Protein AF-H3BHU7-F1 (afdb_monomer)

Sequence (138 aa):
LHHMIHTIYEMDQQLHMATTLTSKGGSLGIITYPGTDLSIPAVAGVEIPDPGGSDLMVPILGVEHDRSTGNLIPLAGTMEDANGKGLAPITTGARTIDPVTGEICSVVGAHIDPWTNTIVPHTQSFVETSEGKSNLGM

Foldseek 3Di:
DVVVVVVVVVVVVVVVVVVCCVVVVQFQDWAQQAPDRDIDGQHFQDWGQANVPPRDTATQQHWDQDPVPRGTDGLWHWDAQCVRPGIDTQDFQGWDQDPVPRDIFGFHGWDQDPPVRDIDTDTPVNVVVVVVVVPPDD

Structure (mmCIF, N/CA/C/O backbone):
data_AF-H3BHU7-F1
#
_entry.id   AF-H3BHU7-F1
#
loop_
_atom_site.group_PDB
_atom_site.id
_atom_site.type_symbol
_atom_site.label_atom_id
_atom_site.label_alt_id
_atom_site.label_comp_id
_atom_site.label_asym_id
_atom_site.label_entity_id
_atom_site.label_seq_id
_atom_site.pdbx_PDB_ins_code
_atom_site.Cartn_x
_atom_site.Cartn_y
_atom_site.Cartn_z
_atom_site.occupancy
_atom_site.B_iso_or_equiv
_atom_site.auth_seq_id
_atom_site.auth_comp_id
_atom_site.auth_asym_id
_atom_site.auth_atom_id
_atom_site.pdbx_PDB_model_num
ATOM 1 N N . LEU A 1 1 ? 40.180 6.945 -4.935 1.00 67.94 1 LEU A N 1
ATOM 2 C CA . LEU A 1 1 ? 39.832 5.643 -5.555 1.00 67.94 1 LEU A CA 1
ATOM 3 C C . LEU A 1 1 ? 38.471 5.133 -5.074 1.00 67.94 1 LEU A C 1
ATOM 5 O O . LEU A 1 1 ? 37.618 4.915 -5.915 1.00 67.94 1 LEU A O 1
ATOM 9 N N . HIS A 1 2 ? 38.231 5.051 -3.757 1.00 75.31 2 HIS A N 1
ATOM 10 C CA . HIS A 1 2 ? 36.947 4.625 -3.167 1.00 75.31 2 HIS A CA 1
ATOM 11 C C . HIS A 1 2 ? 35.719 5.404 -3.682 1.00 75.31 2 HIS A C 1
ATOM 13 O O . HIS A 1 2 ? 34.739 4.804 -4.100 1.00 75.31 2 HIS A O 1
ATOM 19 N N . HIS A 1 3 ? 35.812 6.738 -3.748 1.00 81.56 3 HIS A N 1
ATOM 20 C CA . HIS A 1 3 ? 34.721 7.586 -4.241 1.00 81.56 3 HIS A CA 1
ATOM 21 C C . HIS A 1 3 ? 34.341 7.293 -5.703 1.00 81.56 3 HIS A C 1
ATOM 23 O O . HIS A 1 3 ? 33.167 7.182 -6.012 1.00 81.56 3 HIS A O 1
ATOM 29 N N . MET A 1 4 ? 35.325 7.075 -6.585 1.00 85.50 4 MET A N 1
ATOM 30 C CA . MET A 1 4 ? 35.057 6.804 -8.005 1.00 85.50 4 MET A CA 1
ATOM 31 C C . MET A 1 4 ? 34.348 5.462 -8.220 1.00 85.50 4 MET A C 1
ATOM 33 O O . MET A 1 4 ? 33.483 5.369 -9.079 1.00 85.50 4 MET A O 1
ATOM 37 N N . ILE A 1 5 ? 34.690 4.435 -7.433 1.00 90.44 5 ILE A N 1
ATOM 38 C CA . ILE A 1 5 ? 34.023 3.126 -7.508 1.00 90.44 5 ILE A CA 1
ATOM 39 C C . ILE A 1 5 ? 32.566 3.246 -7.051 1.00 90.44 5 ILE A C 1
ATOM 41 O O . ILE A 1 5 ? 31.680 2.715 -7.714 1.00 90.44 5 ILE A O 1
ATOM 45 N N . HIS A 1 6 ? 32.318 3.982 -5.962 1.00 90.81 6 HIS A N 1
ATOM 46 C CA . HIS A 1 6 ? 30.965 4.232 -5.471 1.00 90.81 6 HIS A CA 1
ATOM 47 C C . HIS A 1 6 ? 30.111 4.955 -6.515 1.00 90.81 6 HIS A C 1
ATOM 49 O O . HIS A 1 6 ? 29.027 4.490 -6.843 1.00 90.81 6 HIS A O 1
ATOM 55 N N . THR A 1 7 ? 30.638 6.032 -7.105 1.00 93.19 7 THR A N 1
ATOM 56 C CA . THR A 1 7 ? 29.917 6.806 -8.122 1.00 93.19 7 THR A CA 1
ATOM 57 C C . THR A 1 7 ? 29.575 5.965 -9.349 1.00 93.19 7 THR A C 1
ATOM 59 O O . THR A 1 7 ? 28.456 6.043 -9.842 1.00 93.19 7 THR A O 1
ATOM 62 N N . ILE A 1 8 ? 30.502 5.132 -9.833 1.00 93.44 8 ILE A N 1
ATOM 63 C CA . ILE A 1 8 ? 30.234 4.240 -10.972 1.00 93.44 8 ILE A CA 1
ATOM 64 C C . ILE A 1 8 ? 29.118 3.248 -10.624 1.00 93.44 8 ILE A C 1
ATOM 66 O O . ILE A 1 8 ? 28.192 3.072 -11.410 1.00 93.44 8 ILE A O 1
ATOM 70 N N . TYR A 1 9 ? 29.162 2.654 -9.429 1.00 93.12 9 TYR A N 1
ATOM 71 C CA . TYR A 1 9 ? 28.126 1.728 -8.975 1.00 93.12 9 TYR A CA 1
ATOM 72 C C . TYR A 1 9 ? 26.747 2.398 -8.851 1.00 93.12 9 TYR A C 1
ATOM 74 O O . TYR A 1 9 ? 25.745 1.839 -9.295 1.00 93.12 9 TYR A O 1
ATOM 82 N N . GLU A 1 10 ? 26.686 3.608 -8.289 1.00 93.12 10 GLU A N 1
ATOM 83 C CA . GLU A 1 10 ? 25.447 4.391 -8.199 1.00 93.12 10 GLU A CA 1
ATOM 84 C C . GLU A 1 10 ? 24.878 4.716 -9.583 1.00 93.12 10 GLU A C 1
ATOM 86 O O . GLU A 1 10 ? 23.675 4.573 -9.799 1.00 93.12 10 GLU A O 1
ATOM 91 N N . MET A 1 11 ? 25.731 5.116 -10.530 1.00 93.94 11 MET A N 1
ATOM 92 C CA . MET A 1 11 ? 25.321 5.412 -11.905 1.00 93.94 11 MET A CA 1
ATOM 93 C C . MET A 1 11 ? 24.781 4.170 -12.620 1.00 93.94 11 MET A C 1
ATOM 95 O O . MET A 1 11 ? 23.737 4.251 -13.270 1.00 93.94 11 MET A O 1
ATOM 99 N N . ASP A 1 12 ? 25.446 3.024 -12.468 1.00 94.44 12 ASP A N 1
ATOM 100 C CA . ASP A 1 12 ? 24.992 1.757 -13.048 1.00 94.44 12 ASP A CA 1
ATOM 101 C C . ASP A 1 12 ? 23.636 1.334 -12.466 1.00 94.44 12 ASP A C 1
ATOM 103 O O . ASP A 1 12 ? 22.739 0.926 -13.210 1.00 94.44 12 ASP A O 1
ATOM 107 N N . GLN A 1 13 ? 23.438 1.504 -11.154 1.00 91.75 13 GLN A N 1
ATOM 108 C CA . GLN A 1 13 ? 22.151 1.240 -10.508 1.00 91.75 13 GLN A CA 1
ATOM 109 C C . GLN A 1 13 ? 21.053 2.190 -10.997 1.00 91.75 13 GLN A C 1
ATOM 111 O O . GLN A 1 13 ? 19.961 1.741 -11.350 1.00 91.75 13 GLN A O 1
ATOM 116 N N . GLN A 1 14 ? 21.332 3.492 -11.082 1.00 93.12 14 GLN A N 1
ATOM 117 C CA . GLN A 1 14 ? 20.373 4.473 -11.599 1.00 93.12 14 GLN A CA 1
ATOM 118 C C . GLN A 1 14 ? 19.988 4.181 -13.055 1.00 93.12 14 GLN A C 1
ATOM 120 O O . GLN A 1 14 ? 18.805 4.234 -13.402 1.00 93.12 14 GLN A O 1
ATOM 125 N N . LEU A 1 15 ? 20.956 3.816 -13.901 1.00 93.19 15 LEU A N 1
ATOM 126 C CA . LEU A 1 15 ? 20.702 3.437 -15.291 1.00 93.19 15 LEU A CA 1
ATOM 127 C C . LEU A 1 15 ? 19.861 2.157 -15.380 1.00 93.19 15 LEU A C 1
ATOM 129 O O . LEU A 1 15 ? 18.920 2.088 -16.179 1.00 93.19 15 LEU A O 1
ATOM 133 N N . HIS A 1 16 ? 20.161 1.159 -14.547 1.00 91.69 16 HIS A N 1
ATOM 134 C CA . HIS A 1 16 ? 19.390 -0.079 -14.471 1.00 91.69 16 HIS A CA 1
ATOM 135 C C . HIS A 1 16 ? 17.933 0.184 -14.061 1.00 91.69 16 HIS A C 1
ATOM 137 O O . HIS A 1 16 ? 17.001 -0.312 -14.707 1.00 91.69 16 HIS A O 1
ATOM 143 N N . MET A 1 17 ? 17.723 1.020 -13.040 1.00 87.19 17 MET A N 1
ATOM 144 C CA . MET A 1 17 ? 16.391 1.432 -12.596 1.00 87.19 17 MET A CA 1
ATOM 145 C C . MET A 1 17 ? 15.645 2.197 -13.695 1.00 87.19 17 MET A C 1
ATOM 147 O O . MET A 1 17 ? 14.519 1.830 -14.023 1.00 87.19 17 MET A O 1
ATOM 151 N N . ALA A 1 18 ? 16.269 3.195 -14.329 1.00 90.19 18 ALA A N 1
ATOM 152 C CA . ALA A 1 18 ? 15.648 3.982 -15.400 1.00 90.19 18 ALA A CA 1
ATOM 153 C C . ALA A 1 18 ? 15.253 3.119 -16.613 1.00 90.19 18 ALA A C 1
ATOM 155 O O . ALA A 1 18 ? 14.163 3.271 -17.175 1.00 90.19 18 ALA A O 1
ATOM 156 N N . THR A 1 19 ? 16.106 2.162 -16.986 1.00 91.31 19 THR A N 1
ATOM 157 C CA . THR A 1 19 ? 15.833 1.204 -18.070 1.00 91.31 19 THR A CA 1
ATOM 158 C C . THR A 1 19 ? 14.663 0.285 -17.714 1.00 91.31 19 THR A C 1
ATOM 160 O O . THR A 1 19 ? 13.772 0.036 -18.533 1.00 91.31 19 THR A O 1
ATOM 163 N N . THR A 1 20 ? 14.621 -0.190 -16.469 1.00 88.62 20 THR A N 1
ATOM 164 C CA . THR A 1 20 ? 13.522 -1.023 -15.965 1.00 88.62 20 THR A CA 1
ATOM 165 C C . THR A 1 20 ? 12.209 -0.245 -15.920 1.00 88.62 20 THR A C 1
ATOM 167 O O . THR A 1 20 ? 11.187 -0.751 -16.373 1.00 88.62 20 THR A O 1
ATOM 170 N N . LEU A 1 21 ? 12.228 1.004 -15.451 1.00 87.69 21 LEU A N 1
ATOM 171 C CA . LEU A 1 21 ? 11.055 1.879 -15.435 1.00 87.69 21 LEU A CA 1
ATOM 172 C C . LEU A 1 21 ? 10.524 2.132 -16.847 1.00 87.69 21 LEU A C 1
ATOM 174 O O . LEU A 1 21 ? 9.323 2.010 -17.071 1.00 87.69 21 LEU A O 1
ATOM 178 N N . THR A 1 22 ? 11.412 2.414 -17.804 1.00 91.38 22 THR A N 1
ATOM 179 C CA . THR A 1 22 ? 11.037 2.647 -19.208 1.00 91.38 22 THR A CA 1
ATOM 180 C C . THR A 1 22 ? 10.408 1.404 -19.839 1.00 91.38 22 THR A C 1
ATOM 182 O O . THR A 1 22 ? 9.413 1.506 -20.549 1.00 91.38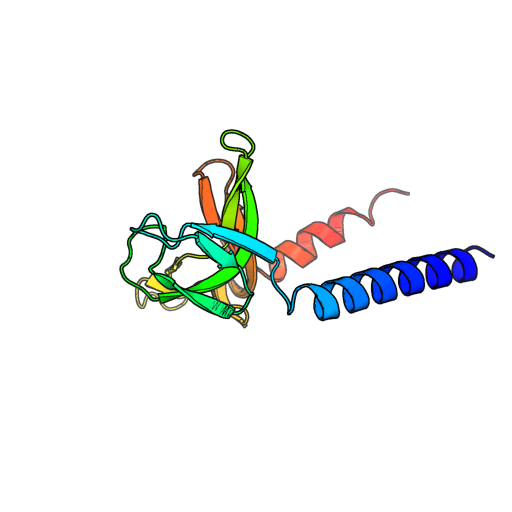 22 THR A O 1
ATOM 185 N N . SER A 1 23 ? 10.965 0.220 -19.569 1.00 91.12 23 SER A N 1
ATOM 186 C CA . SER A 1 23 ? 10.484 -1.038 -20.157 1.00 91.12 23 SER A CA 1
ATOM 187 C C . SER A 1 23 ? 9.228 -1.599 -19.484 1.00 91.12 23 SER A C 1
ATOM 189 O O . SER A 1 23 ? 8.403 -2.203 -20.165 1.00 91.12 23 SER A O 1
ATOM 191 N N . LYS A 1 24 ? 9.060 -1.405 -18.169 1.00 90.94 24 LYS A N 1
ATOM 192 C CA . LYS A 1 24 ? 7.915 -1.918 -17.393 1.00 90.94 24 LYS A CA 1
ATOM 193 C C . LYS A 1 24 ? 6.814 -0.884 -17.147 1.00 90.94 24 LYS A C 1
ATOM 195 O O . LYS A 1 24 ? 5.793 -1.226 -16.557 1.00 90.94 24 LYS A O 1
ATOM 200 N N . GLY A 1 25 ? 7.027 0.377 -17.525 1.00 89.50 25 GLY A N 1
ATOM 201 C CA . GLY A 1 25 ? 6.075 1.466 -17.287 1.00 89.50 25 GLY A CA 1
ATOM 202 C C . GLY A 1 25 ? 5.791 1.723 -15.803 1.00 89.50 25 GLY A C 1
ATOM 203 O O . GLY A 1 25 ? 4.688 2.124 -15.456 1.00 89.50 25 GLY A O 1
ATOM 204 N N . GLY A 1 26 ? 6.751 1.431 -14.919 1.00 90.31 26 GLY A N 1
ATOM 205 C CA . GLY A 1 26 ? 6.565 1.540 -13.467 1.00 90.31 26 GLY A CA 1
ATOM 206 C C . GLY A 1 26 ? 5.848 0.357 -12.804 1.00 90.31 26 GLY A C 1
ATOM 207 O O . GLY A 1 26 ? 5.584 0.415 -11.605 1.00 90.31 26 GLY A O 1
ATOM 208 N N . SER A 1 27 ? 5.557 -0.724 -13.538 1.00 94.44 27 SER A N 1
ATOM 209 C CA . SER A 1 27 ? 5.015 -1.945 -12.936 1.00 94.44 27 SER A CA 1
ATOM 210 C C . SER A 1 27 ? 6.036 -2.625 -12.015 1.00 94.44 27 SER A C 1
ATOM 212 O O . SER A 1 27 ? 7.163 -2.934 -12.415 1.00 94.44 27 SER A O 1
ATOM 214 N N . LEU A 1 28 ? 5.597 -2.903 -10.790 1.00 92.44 28 LEU A N 1
ATOM 215 C CA . LEU A 1 28 ? 6.315 -3.641 -9.751 1.00 92.44 28 LEU A CA 1
ATOM 216 C C . LEU A 1 28 ? 6.141 -5.166 -9.885 1.00 92.44 28 LEU A C 1
ATOM 218 O O . LEU A 1 28 ? 6.764 -5.928 -9.153 1.00 92.44 28 LEU A O 1
ATOM 222 N N . GLY A 1 29 ? 5.313 -5.613 -10.832 1.00 93.94 29 GLY A N 1
ATOM 223 C CA . GLY A 1 29 ? 4.947 -7.009 -11.048 1.00 93.94 29 GLY A CA 1
ATOM 224 C C . GLY A 1 29 ? 3.449 -7.173 -11.297 1.00 93.94 29 GLY A C 1
ATOM 225 O O . GLY A 1 29 ? 2.738 -6.192 -11.517 1.00 93.94 29 GLY A O 1
ATOM 226 N N . ILE A 1 30 ? 2.978 -8.418 -11.272 1.00 95.56 30 ILE A N 1
ATOM 227 C CA . ILE A 1 30 ? 1.563 -8.766 -11.439 1.00 95.56 30 ILE A CA 1
ATOM 228 C C . ILE A 1 30 ? 0.998 -9.219 -10.093 1.00 95.56 30 ILE A C 1
ATOM 230 O O . ILE A 1 30 ? 1.586 -10.080 -9.442 1.00 95.56 30 ILE A O 1
ATOM 234 N N . ILE A 1 31 ? -0.137 -8.646 -9.702 1.00 95.88 31 ILE A N 1
ATOM 235 C CA . ILE A 1 31 ? -0.909 -9.022 -8.510 1.00 95.88 31 ILE A CA 1
ATOM 236 C C . ILE A 1 31 ? -2.311 -9.469 -8.927 1.00 95.88 31 ILE A C 1
ATOM 238 O O . ILE A 1 31 ? -2.775 -9.146 -10.023 1.00 95.88 31 ILE A O 1
ATOM 242 N N . THR A 1 32 ? -3.008 -10.173 -8.042 1.00 95.00 32 THR A N 1
ATOM 243 C CA . THR A 1 32 ? -4.439 -10.450 -8.202 1.00 95.00 32 THR A CA 1
ATOM 244 C C . THR A 1 32 ? -5.247 -9.273 -7.662 1.00 95.00 32 THR A C 1
ATOM 246 O O . THR A 1 32 ? -5.023 -8.826 -6.538 1.00 95.00 32 THR A O 1
ATOM 249 N N . TYR A 1 33 ? -6.178 -8.757 -8.460 1.00 94.94 33 TYR A N 1
ATOM 250 C CA . TYR A 1 33 ? -7.077 -7.683 -8.063 1.00 94.94 33 TYR A CA 1
ATOM 251 C C . TYR A 1 33 ? -8.002 -8.173 -6.933 1.00 94.94 33 TYR A C 1
ATOM 253 O O . TYR A 1 33 ? -8.693 -9.182 -7.127 1.00 94.94 33 TYR A O 1
ATOM 261 N N . PRO A 1 34 ? -8.030 -7.494 -5.769 1.00 93.38 34 PRO A N 1
ATOM 262 C CA . PRO A 1 34 ? -8.751 -7.968 -4.589 1.00 93.38 34 PRO A CA 1
ATOM 263 C C . PRO A 1 34 ? -10.218 -8.316 -4.860 1.00 93.38 34 PRO A C 1
ATOM 265 O O . PRO A 1 34 ? -10.926 -7.593 -5.558 1.00 93.38 34 PRO A O 1
ATOM 268 N N . GLY A 1 35 ? -10.670 -9.445 -4.306 1.00 90.69 35 GLY A N 1
ATOM 269 C CA . GLY A 1 35 ? -12.045 -9.934 -4.467 1.00 90.69 35 GLY A CA 1
ATOM 270 C C . GLY A 1 35 ? -12.367 -10.533 -5.842 1.00 90.69 35 GLY A C 1
ATOM 271 O O . GLY A 1 35 ? -13.529 -10.825 -6.119 1.00 90.69 35 GLY A O 1
ATOM 272 N N . THR A 1 36 ? -11.368 -10.722 -6.707 1.00 92.75 36 THR A N 1
ATOM 273 C CA . THR A 1 36 ? -11.533 -11.290 -8.053 1.00 92.75 36 THR A CA 1
ATOM 274 C C . THR A 1 36 ? -10.377 -12.231 -8.397 1.00 92.75 36 THR A C 1
ATOM 276 O O . THR A 1 36 ? -9.374 -12.261 -7.693 1.00 92.75 36 THR A O 1
ATOM 279 N N . ASP A 1 37 ? -10.475 -12.935 -9.526 1.00 93.31 37 ASP A N 1
ATOM 280 C CA . ASP A 1 37 ? -9.365 -13.711 -10.105 1.00 93.31 37 ASP A CA 1
ATOM 281 C C . ASP A 1 37 ? -8.578 -12.921 -11.175 1.00 93.31 37 ASP A C 1
ATOM 283 O O . ASP A 1 37 ? -7.783 -13.485 -11.930 1.00 93.31 37 ASP A O 1
ATOM 287 N N . LEU A 1 38 ? -8.815 -11.609 -11.302 1.00 95.88 38 LEU A N 1
ATOM 288 C CA . LEU A 1 38 ? -8.208 -10.791 -12.351 1.00 95.88 38 LEU A CA 1
ATOM 289 C C . LEU A 1 38 ? -6.758 -10.437 -12.003 1.00 95.88 38 LEU A C 1
ATOM 291 O O . LEU A 1 38 ? -6.494 -9.800 -10.991 1.00 95.88 38 LEU A O 1
ATOM 295 N N . SER A 1 39 ? -5.813 -10.767 -12.881 1.00 95.31 39 SER A N 1
ATOM 296 C CA . SER A 1 39 ? -4.421 -10.329 -12.750 1.00 95.31 39 SER A CA 1
ATOM 297 C C . SER A 1 39 ? -4.216 -8.921 -13.312 1.00 95.31 39 SER A C 1
ATOM 299 O O . SER A 1 39 ? -4.555 -8.657 -14.467 1.00 95.31 39 SER A O 1
ATOM 301 N N . ILE A 1 40 ? -3.614 -8.031 -12.523 1.00 95.19 40 ILE A N 1
ATOM 302 C CA . ILE A 1 40 ? -3.325 -6.644 -12.909 1.00 95.19 40 ILE A CA 1
ATOM 303 C C . ILE A 1 40 ? -1.858 -6.278 -12.641 1.00 95.19 40 ILE A C 1
ATOM 305 O O . ILE A 1 40 ? -1.233 -6.846 -11.740 1.00 95.19 40 ILE A O 1
ATOM 309 N N . PRO A 1 41 ? -1.278 -5.323 -13.390 1.00 95.56 41 PRO A N 1
ATOM 310 C CA . PRO A 1 41 ? 0.021 -4.771 -13.037 1.00 95.56 41 PRO A CA 1
ATOM 311 C C . PRO A 1 41 ? -0.077 -3.967 -11.736 1.00 95.56 41 PRO A C 1
ATOM 313 O O . PRO A 1 41 ? -0.878 -3.041 -11.627 1.00 95.56 41 PRO A O 1
ATOM 316 N N . ALA A 1 42 ? 0.781 -4.282 -10.769 1.00 96.44 42 ALA A N 1
ATOM 317 C CA . ALA A 1 42 ? 0.956 -3.462 -9.580 1.00 96.44 42 ALA A CA 1
ATOM 318 C C . ALA A 1 42 ? 1.758 -2.213 -9.947 1.00 96.44 42 ALA A C 1
ATOM 320 O O . ALA A 1 42 ? 2.922 -2.316 -10.333 1.00 96.44 42 ALA A O 1
ATOM 321 N N . VAL A 1 43 ? 1.141 -1.041 -9.843 1.00 95.88 43 VAL A N 1
ATOM 322 C CA . VAL A 1 43 ? 1.778 0.253 -10.110 1.00 95.88 43 VAL A CA 1
ATOM 323 C C . VAL A 1 43 ? 1.527 1.147 -8.907 1.00 95.88 43 VAL A C 1
ATOM 325 O O . VAL A 1 43 ? 0.395 1.242 -8.437 1.00 95.88 43 VAL A O 1
ATOM 328 N N . ALA A 1 44 ? 2.580 1.788 -8.401 1.00 94.62 44 ALA A N 1
ATOM 329 C CA . ALA A 1 44 ? 2.464 2.646 -7.230 1.00 94.62 44 ALA A CA 1
ATOM 330 C C . ALA A 1 44 ? 1.447 3.781 -7.463 1.00 94.62 44 ALA A C 1
ATOM 332 O O . ALA A 1 44 ? 1.447 4.419 -8.517 1.00 94.62 44 ALA A O 1
ATOM 333 N N . GLY A 1 45 ? 0.582 4.024 -6.480 1.00 95.50 45 GLY A N 1
ATOM 334 C CA . GLY A 1 45 ? -0.477 5.032 -6.522 1.00 95.50 45 GLY A CA 1
ATOM 335 C C . GLY A 1 45 ? -1.768 4.598 -7.219 1.00 95.50 45 GLY A C 1
ATOM 336 O O . GLY A 1 45 ? -2.767 5.298 -7.092 1.00 95.50 45 GLY A O 1
ATOM 337 N N . VAL A 1 46 ? -1.794 3.456 -7.919 1.00 96.56 46 VAL A N 1
ATOM 338 C CA . VAL A 1 46 ? -3.057 2.894 -8.422 1.00 96.56 46 VAL A CA 1
ATOM 339 C C . VAL A 1 46 ? -3.901 2.434 -7.239 1.00 96.56 46 VAL A C 1
ATOM 341 O O . VAL A 1 46 ? -3.415 1.700 -6.380 1.00 96.56 46 VAL A O 1
ATOM 344 N N . GLU A 1 47 ? -5.159 2.864 -7.206 1.00 97.62 47 GLU A N 1
ATOM 345 C CA . GLU A 1 47 ? -6.102 2.486 -6.160 1.00 97.62 47 GLU A CA 1
ATOM 346 C C . GLU A 1 47 ? -6.746 1.124 -6.440 1.00 97.62 47 GLU A C 1
ATOM 348 O O . GLU A 1 47 ? -7.192 0.834 -7.554 1.00 97.62 47 GLU A O 1
ATOM 353 N N . ILE A 1 48 ? -6.832 0.304 -5.397 1.00 97.38 48 ILE A N 1
ATOM 354 C CA . ILE A 1 48 ? -7.542 -0.977 -5.376 1.00 97.38 48 ILE A CA 1
ATOM 355 C C . ILE A 1 48 ? -8.470 -1.020 -4.154 1.00 97.38 48 ILE A C 1
ATOM 357 O O . ILE A 1 48 ? -8.225 -0.287 -3.195 1.00 97.38 48 ILE A O 1
ATOM 361 N N . PRO A 1 49 ? -9.523 -1.853 -4.150 1.00 97.25 49 PRO A N 1
ATOM 362 C CA . PRO A 1 49 ? -10.278 -2.126 -2.934 1.00 97.25 49 PRO A CA 1
ATOM 363 C C . PRO A 1 49 ? -9.334 -2.684 -1.872 1.00 97.25 49 PRO A C 1
ATOM 365 O O . PRO A 1 49 ? -8.481 -3.511 -2.201 1.00 97.25 49 PRO A O 1
ATOM 368 N N . ASP A 1 50 ? -9.476 -2.238 -0.625 1.00 96.50 50 ASP A N 1
ATOM 369 C CA . ASP A 1 50 ? -8.645 -2.697 0.485 1.00 96.50 50 ASP A CA 1
ATOM 370 C C . ASP A 1 50 ? -8.629 -4.233 0.553 1.00 96.50 50 ASP A C 1
ATOM 372 O O . ASP A 1 50 ? -9.674 -4.836 0.823 1.00 96.50 50 ASP A O 1
ATOM 376 N N . PRO A 1 51 ? -7.464 -4.884 0.347 1.00 93.12 51 PRO A N 1
ATOM 377 C CA . PRO A 1 51 ? -7.344 -6.331 0.485 1.00 93.12 51 PRO A CA 1
ATOM 378 C C . PRO A 1 51 ? -7.765 -6.840 1.873 1.00 93.12 51 PRO A C 1
ATOM 380 O O . PRO A 1 51 ? -8.158 -7.999 2.000 1.00 93.12 51 PRO A O 1
ATOM 383 N N . GLY A 1 52 ? -7.703 -5.983 2.900 1.00 92.12 52 GLY A N 1
ATOM 384 C CA . GLY A 1 52 ? -8.172 -6.263 4.259 1.00 92.12 52 GLY A CA 1
ATOM 385 C C . GLY A 1 52 ? -9.694 -6.202 4.448 1.00 92.12 52 GLY A C 1
ATOM 386 O O . GLY A 1 52 ? -10.181 -6.597 5.506 1.00 92.12 52 GLY A O 1
ATOM 387 N N . GLY A 1 53 ? -10.454 -5.748 3.444 1.00 93.44 53 GLY A N 1
ATOM 388 C CA . GLY A 1 53 ? -11.920 -5.775 3.447 1.00 93.44 53 GLY A CA 1
ATOM 389 C C . GLY A 1 53 ? -12.613 -4.587 4.123 1.00 93.44 53 GLY A C 1
ATOM 390 O O . GLY A 1 53 ? -13.747 -4.734 4.568 1.00 93.44 53 GLY A O 1
ATOM 391 N N . SER A 1 54 ? -11.974 -3.415 4.214 1.00 93.56 54 SER A N 1
ATOM 392 C CA . SER A 1 54 ? -12.611 -2.195 4.755 1.00 93.56 54 SER A CA 1
ATOM 393 C C . SER A 1 54 ? -13.544 -1.459 3.779 1.00 93.56 54 SER A C 1
ATOM 395 O O . SER A 1 54 ? -14.075 -0.407 4.130 1.00 93.56 54 SER A O 1
ATOM 397 N N . ASP A 1 55 ? -13.705 -1.964 2.551 1.00 91.44 55 ASP A N 1
ATOM 398 C CA . ASP A 1 55 ? -14.401 -1.320 1.423 1.00 91.44 55 ASP A CA 1
ATOM 399 C C . ASP A 1 55 ? -13.820 0.041 0.978 1.00 91.44 55 ASP A C 1
ATOM 401 O O . ASP A 1 55 ? -14.349 0.675 0.061 1.00 91.44 55 ASP A O 1
ATOM 405 N N . LEU A 1 56 ? -12.713 0.499 1.574 1.00 96.88 56 LEU A N 1
ATOM 406 C CA . LEU A 1 56 ? -12.011 1.703 1.135 1.00 96.88 56 LEU A CA 1
ATOM 407 C C . LEU A 1 56 ? -11.150 1.418 -0.098 1.00 96.88 56 LEU A C 1
ATOM 409 O O . LEU A 1 56 ? -10.563 0.347 -0.240 1.00 96.88 56 LEU A O 1
ATOM 413 N N . MET A 1 57 ? -11.034 2.418 -0.971 1.00 97.88 57 MET A N 1
ATOM 414 C CA . MET A 1 57 ? -10.027 2.418 -2.028 1.00 97.88 57 MET A CA 1
ATOM 415 C C . MET A 1 57 ? -8.685 2.835 -1.429 1.00 97.88 57 MET A C 1
ATOM 417 O O . MET A 1 57 ? -8.591 3.864 -0.755 1.00 97.88 57 MET A O 1
ATOM 421 N N . VAL A 1 58 ? -7.656 2.025 -1.657 1.00 98.31 58 VAL A N 1
ATOM 422 C CA . VAL A 1 58 ? -6.323 2.202 -1.079 1.00 98.31 58 VAL A CA 1
ATOM 423 C C . VAL A 1 58 ? -5.263 2.194 -2.178 1.00 98.31 58 VAL A C 1
ATOM 4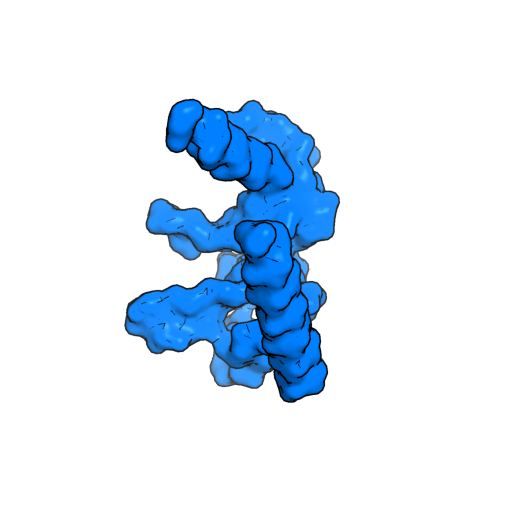25 O O . VAL A 1 58 ? -5.356 1.390 -3.110 1.00 98.31 58 VAL A O 1
ATOM 428 N N . PRO A 1 59 ? -4.251 3.074 -2.114 1.00 98.19 59 PRO A N 1
ATOM 429 C CA . PRO A 1 59 ? -3.201 3.099 -3.118 1.00 98.19 59 PRO A CA 1
ATOM 430 C C . PRO A 1 59 ? -2.233 1.931 -2.913 1.00 98.19 59 PRO A C 1
ATOM 432 O O . PRO A 1 59 ? -1.826 1.619 -1.794 1.00 98.19 59 PRO A O 1
ATOM 435 N N . ILE A 1 60 ? -1.791 1.324 -4.011 1.00 97.88 60 ILE A N 1
ATOM 436 C CA . ILE A 1 60 ? -0.635 0.426 -3.991 1.00 97.88 60 ILE A CA 1
ATOM 437 C C . ILE A 1 60 ? 0.606 1.263 -3.668 1.00 97.88 60 ILE A C 1
ATOM 439 O O . ILE A 1 60 ? 0.945 2.176 -4.418 1.00 97.88 60 ILE A O 1
ATOM 443 N N . LEU A 1 61 ? 1.309 0.957 -2.580 1.00 97.00 61 LEU A N 1
ATOM 444 C CA . LEU A 1 61 ? 2.569 1.625 -2.221 1.00 97.00 61 LEU A CA 1
ATOM 445 C C . LEU A 1 61 ? 3.802 0.808 -2.618 1.00 97.00 61 LEU A C 1
ATOM 447 O O . LEU A 1 61 ? 4.903 1.341 -2.725 1.00 97.00 61 LEU A O 1
ATOM 451 N N . GLY A 1 62 ? 3.617 -0.486 -2.858 1.00 95.94 62 GLY A N 1
ATOM 452 C CA . GLY A 1 62 ? 4.679 -1.421 -3.189 1.00 95.94 62 GLY A CA 1
ATOM 453 C C . GLY A 1 62 ? 4.141 -2.834 -3.363 1.00 95.94 62 GLY A C 1
ATOM 454 O O . GLY A 1 62 ? 2.928 -3.050 -3.399 1.00 95.94 62 GLY A O 1
ATOM 455 N N . VAL A 1 63 ? 5.047 -3.803 -3.443 1.00 96.06 63 VAL A N 1
ATOM 456 C CA . VAL A 1 63 ? 4.714 -5.230 -3.412 1.00 96.06 63 VAL A CA 1
ATOM 457 C C . VAL A 1 63 ? 5.708 -5.973 -2.534 1.00 96.06 63 VAL A C 1
ATOM 459 O O . VAL A 1 63 ? 6.886 -5.616 -2.487 1.00 96.06 63 VAL A O 1
ATOM 462 N N . GLU A 1 64 ? 5.242 -7.029 -1.884 1.00 94.56 64 GLU A N 1
ATOM 463 C CA . GLU A 1 64 ? 6.076 -7.977 -1.155 1.00 94.56 64 GLU A CA 1
ATOM 464 C C . GLU A 1 64 ? 5.845 -9.390 -1.692 1.00 94.56 64 GLU A C 1
ATOM 466 O O . GLU A 1 64 ? 4.765 -9.722 -2.175 1.00 94.56 64 GLU A O 1
ATOM 471 N N . HIS A 1 65 ? 6.879 -10.226 -1.669 1.00 92.12 65 HIS A N 1
ATOM 472 C CA . HIS A 1 65 ? 6.789 -11.584 -2.186 1.00 92.12 65 HIS A CA 1
ATOM 473 C C . HIS A 1 65 ? 6.323 -12.544 -1.091 1.00 92.12 65 HIS A C 1
ATOM 475 O O . HIS A 1 65 ? 7.047 -12.791 -0.122 1.00 92.12 65 HIS A O 1
ATOM 481 N N . ASP A 1 66 ? 5.163 -13.162 -1.289 1.00 89.62 66 ASP A N 1
ATOM 482 C CA . ASP A 1 66 ? 4.702 -14.249 -0.43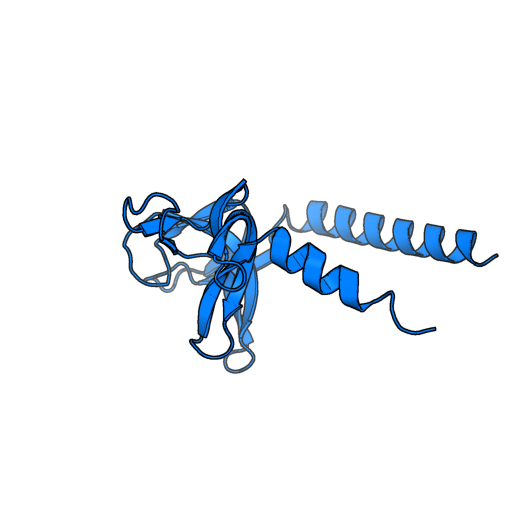8 1.00 89.62 66 ASP A CA 1
ATOM 483 C C . ASP A 1 66 ? 5.595 -15.476 -0.648 1.00 89.62 66 ASP A C 1
ATOM 485 O O . ASP A 1 66 ? 5.595 -16.118 -1.700 1.00 89.62 66 ASP A O 1
ATOM 489 N N . ARG A 1 67 ? 6.384 -15.825 0.368 1.00 85.81 67 ARG A N 1
ATOM 490 C CA . ARG A 1 67 ? 7.287 -16.984 0.308 1.00 85.81 67 ARG A CA 1
ATOM 491 C C . ARG A 1 67 ? 6.550 -18.319 0.223 1.00 85.81 67 ARG A C 1
ATOM 493 O O . ARG A 1 67 ? 7.159 -19.299 -0.197 1.00 85.81 67 ARG A O 1
ATOM 500 N N . SER A 1 68 ? 5.289 -18.373 0.646 1.00 86.81 68 SER A N 1
ATOM 501 C CA . SER A 1 68 ? 4.496 -19.601 0.667 1.00 86.81 68 SER A CA 1
ATOM 502 C C . SER A 1 68 ? 3.829 -19.886 -0.679 1.00 86.81 68 SER A C 1
ATOM 504 O O . SER A 1 68 ? 3.851 -21.027 -1.138 1.00 86.81 68 SER A O 1
ATOM 506 N N . THR A 1 69 ? 3.289 -18.856 -1.335 1.00 86.88 69 THR A N 1
ATOM 507 C CA . THR A 1 69 ? 2.553 -19.006 -2.601 1.00 86.88 69 THR A CA 1
ATOM 508 C C . THR A 1 69 ? 3.359 -18.600 -3.832 1.00 86.88 69 THR A C 1
ATOM 510 O O . THR A 1 69 ? 3.020 -19.011 -4.939 1.00 86.88 69 THR A O 1
ATOM 513 N N . GLY A 1 70 ? 4.425 -17.811 -3.667 1.00 87.75 70 GLY A N 1
ATOM 514 C CA . GLY A 1 70 ? 5.159 -17.200 -4.778 1.00 87.75 70 GLY A CA 1
ATOM 515 C C . GLY A 1 70 ? 4.456 -15.986 -5.392 1.00 87.75 70 GLY A C 1
ATOM 516 O O . GLY A 1 70 ? 4.964 -15.397 -6.346 1.00 87.75 70 GLY A O 1
ATOM 517 N N . ASN A 1 71 ? 3.288 -15.614 -4.867 1.00 90.62 71 ASN A N 1
ATOM 518 C CA . ASN A 1 71 ? 2.526 -14.479 -5.360 1.00 90.62 71 ASN A CA 1
ATOM 519 C C . ASN A 1 71 ? 3.078 -13.165 -4.804 1.00 90.62 71 ASN A C 1
ATOM 521 O O . ASN A 1 71 ? 3.673 -13.109 -3.728 1.00 90.62 71 ASN A O 1
ATOM 525 N N . LEU A 1 72 ? 2.833 -12.083 -5.538 1.00 94.94 72 LEU A N 1
ATOM 526 C CA . LEU A 1 72 ? 3.073 -10.739 -5.036 1.00 94.94 72 LEU A CA 1
ATOM 527 C C . LEU A 1 72 ? 1.861 -10.275 -4.226 1.00 94.94 72 LEU A C 1
ATOM 529 O O . LEU A 1 72 ? 0.731 -10.286 -4.716 1.00 94.94 72 LEU A O 1
ATOM 533 N N . ILE A 1 73 ? 2.115 -9.849 -2.995 1.00 94.50 73 ILE A N 1
ATOM 534 C CA . ILE A 1 73 ? 1.152 -9.195 -2.116 1.00 94.50 73 ILE A CA 1
ATOM 535 C C . ILE A 1 73 ? 1.292 -7.685 -2.332 1.00 94.50 73 ILE A C 1
ATOM 537 O O . ILE A 1 73 ? 2.400 -7.161 -2.188 1.00 94.50 73 ILE A O 1
ATOM 541 N N . PRO A 1 74 ? 0.218 -6.956 -2.680 1.00 96.44 74 PRO A N 1
ATOM 542 C CA . PRO A 1 74 ? 0.276 -5.504 -2.716 1.00 96.44 74 PRO A CA 1
ATOM 543 C C . PRO A 1 74 ? 0.470 -4.949 -1.304 1.00 96.44 74 PRO A C 1
ATOM 545 O O . PRO A 1 74 ? -0.264 -5.292 -0.380 1.00 96.44 74 PRO A O 1
ATOM 548 N N . LEU A 1 75 ? 1.421 -4.032 -1.151 1.00 97.44 75 LEU A N 1
ATOM 549 C CA . LEU A 1 75 ? 1.534 -3.207 0.047 1.00 97.44 75 LEU A CA 1
ATOM 550 C C . LEU A 1 75 ? 0.501 -2.083 -0.064 1.00 97.44 75 LEU A C 1
ATOM 552 O O . LEU A 1 75 ? 0.810 -0.977 -0.508 1.00 97.44 75 LEU A O 1
ATOM 556 N N . ALA A 1 76 ? -0.744 -2.421 0.252 1.00 97.50 76 ALA A N 1
ATOM 557 C CA . ALA A 1 76 ?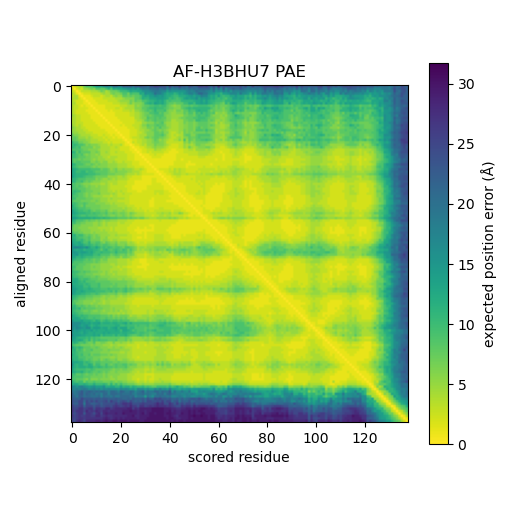 -1.904 -1.544 0.202 1.00 97.50 76 ALA A CA 1
ATOM 558 C C . ALA A 1 76 ? -2.853 -1.928 1.341 1.00 97.50 76 ALA A C 1
ATOM 560 O O . ALA A 1 76 ? -3.047 -3.114 1.605 1.00 97.50 76 ALA A O 1
ATOM 561 N N . GLY A 1 77 ? -3.428 -0.942 2.021 1.00 97.19 77 GLY A N 1
ATOM 562 C CA . GLY A 1 77 ? -4.309 -1.205 3.150 1.00 97.19 77 GLY A CA 1
ATOM 563 C C . GLY A 1 77 ? -4.775 0.066 3.835 1.00 97.19 77 GLY A C 1
ATOM 564 O O . GLY A 1 77 ? -4.562 1.180 3.342 1.00 97.19 77 GLY A O 1
ATOM 565 N N . THR A 1 78 ? -5.411 -0.111 4.984 1.00 96.62 78 THR A N 1
ATOM 566 C CA . THR A 1 78 ? -5.953 0.973 5.800 1.00 96.62 78 THR A CA 1
ATOM 567 C C . THR A 1 78 ? -5.258 1.073 7.152 1.00 96.62 78 THR A C 1
ATOM 569 O O . THR A 1 78 ? -4.640 0.129 7.636 1.00 96.62 78 THR A O 1
ATOM 572 N N . MET A 1 79 ? -5.329 2.256 7.750 1.00 94.25 79 MET A N 1
ATOM 573 C CA . MET A 1 79 ? -4.814 2.576 9.079 1.00 94.25 79 MET A CA 1
ATOM 574 C C . MET A 1 79 ? -5.819 3.456 9.823 1.00 94.25 79 MET A C 1
ATOM 576 O O . MET A 1 79 ? -6.750 3.988 9.223 1.00 94.25 79 MET A O 1
ATOM 580 N N . GLU A 1 80 ? -5.629 3.646 11.123 1.00 91.81 80 GLU A N 1
ATOM 581 C CA . GLU A 1 80 ? -6.415 4.617 11.885 1.00 91.81 80 GLU A CA 1
ATOM 582 C C . GLU A 1 80 ? -5.966 6.055 11.565 1.00 91.81 80 GLU A C 1
ATOM 584 O O . GLU A 1 80 ? -4.771 6.359 11.538 1.00 91.81 80 GLU A O 1
ATOM 589 N N . ASP A 1 81 ? -6.918 6.959 11.317 1.00 91.75 81 ASP A N 1
ATOM 590 C CA . ASP A 1 81 ? -6.631 8.389 11.179 1.00 91.75 81 ASP A CA 1
ATOM 591 C C . ASP A 1 81 ? -6.056 8.936 12.491 1.00 91.75 81 ASP A C 1
ATOM 593 O O . ASP A 1 81 ? -6.633 8.741 13.561 1.00 91.75 81 ASP A O 1
ATOM 597 N N . ALA A 1 82 ? -4.968 9.706 12.412 1.00 91.12 82 ALA A N 1
ATOM 598 C CA . ALA A 1 82 ? -4.290 10.251 13.593 1.00 91.12 82 ALA A CA 1
ATOM 599 C C . ALA A 1 82 ? -5.172 11.130 14.505 1.00 91.12 82 ALA A C 1
ATOM 601 O O . ALA A 1 82 ? -4.783 11.418 15.635 1.00 91.12 82 ALA A O 1
ATOM 602 N N . ASN A 1 83 ? -6.333 11.594 14.031 1.00 90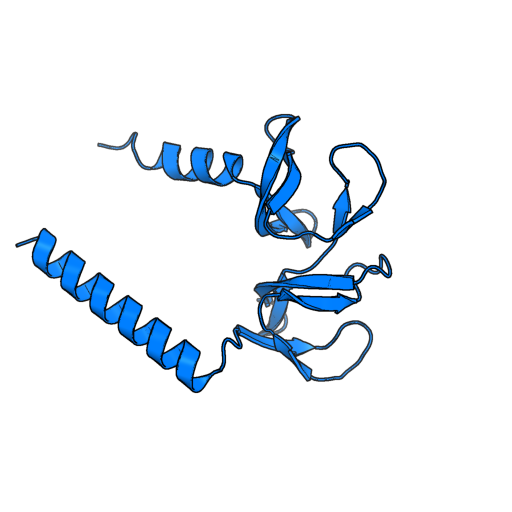.19 83 ASN A N 1
ATOM 603 C CA . ASN A 1 83 ? -7.289 12.380 14.815 1.00 90.19 83 ASN A CA 1
ATOM 604 C C . ASN A 1 83 ? -8.504 11.552 15.272 1.00 90.19 83 ASN A C 1
ATOM 606 O O . ASN A 1 83 ? -9.495 12.137 15.715 1.00 90.19 83 ASN A O 1
ATOM 610 N N . GLY A 1 84 ? -8.474 10.224 15.124 1.00 88.31 84 GLY A N 1
ATOM 611 C CA . GLY A 1 84 ? -9.557 9.328 15.533 1.00 88.31 84 GLY A CA 1
ATOM 612 C C . GLY A 1 84 ? -10.803 9.416 14.648 1.00 88.31 84 GLY A C 1
ATOM 613 O O . GLY A 1 84 ? -11.916 9.187 15.118 1.00 88.31 84 GLY A O 1
ATOM 614 N N . LYS A 1 85 ? -10.653 9.769 13.364 1.00 91.69 85 LYS A N 1
ATOM 615 C CA . LYS A 1 85 ? -11.775 9.846 12.404 1.00 91.69 85 LYS A CA 1
ATOM 616 C C . LYS A 1 85 ? -12.203 8.486 11.835 1.00 91.69 85 LYS A C 1
ATOM 618 O O . LYS A 1 85 ? -13.048 8.445 10.945 1.00 91.69 85 LYS A O 1
ATOM 623 N N . GLY A 1 86 ? -11.645 7.393 12.354 1.00 92.56 86 GLY A N 1
ATOM 624 C CA . GLY A 1 86 ? -11.847 6.036 11.853 1.00 92.56 86 GLY A CA 1
ATOM 625 C C . GLY A 1 86 ? -10.741 5.607 10.893 1.00 92.56 86 GLY A C 1
ATOM 626 O O . GLY A 1 86 ? -9.627 6.123 10.955 1.00 92.56 86 GLY A O 1
ATOM 627 N N . LEU A 1 87 ? -11.051 4.642 10.025 1.00 94.75 87 LEU A N 1
ATOM 628 C CA . LEU A 1 87 ? -10.100 4.119 9.047 1.00 94.75 87 LEU A CA 1
ATOM 629 C C . LEU A 1 87 ? -9.842 5.123 7.919 1.00 94.75 87 LEU A C 1
ATOM 631 O O . LEU A 1 87 ? -10.762 5.759 7.403 1.00 94.75 87 LEU A O 1
ATOM 635 N N . ALA A 1 88 ? -8.585 5.208 7.510 1.00 95.62 88 ALA A N 1
ATOM 636 C CA . ALA A 1 88 ? -8.112 5.960 6.362 1.00 95.62 88 ALA A CA 1
ATOM 637 C C . ALA A 1 88 ? -7.160 5.085 5.526 1.00 95.62 88 ALA A C 1
ATOM 639 O O . ALA A 1 88 ? -6.494 4.205 6.078 1.00 95.62 88 ALA A O 1
ATOM 640 N N . PRO A 1 89 ? -7.049 5.310 4.207 1.00 97.50 89 PRO A N 1
ATOM 641 C CA . PR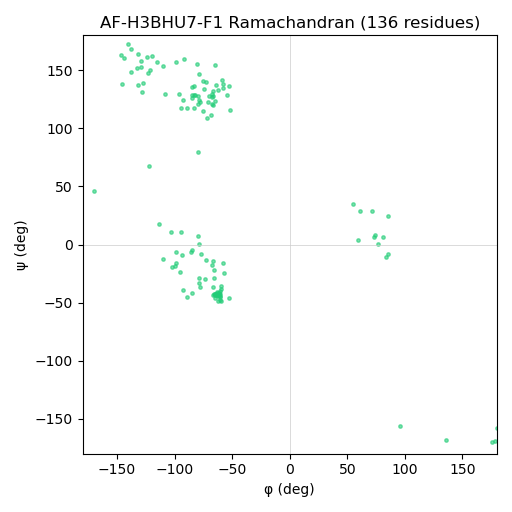O A 1 89 ? -6.043 4.640 3.390 1.00 97.50 89 PRO A CA 1
ATOM 642 C C . PRO A 1 89 ? -4.621 4.926 3.883 1.00 97.50 89 PRO A C 1
ATOM 644 O O . PRO A 1 89 ? -4.297 6.062 4.250 1.00 97.50 89 PRO A O 1
ATOM 647 N N . ILE A 1 90 ? -3.751 3.917 3.842 1.00 97.31 90 ILE A N 1
ATOM 648 C CA . ILE A 1 90 ? -2.315 4.133 4.016 1.00 97.31 90 ILE A CA 1
ATOM 649 C C . ILE A 1 90 ? -1.803 4.812 2.744 1.00 97.31 90 ILE A C 1
ATOM 651 O O . ILE A 1 90 ? -1.711 4.191 1.689 1.00 97.31 90 ILE A O 1
ATOM 655 N N . THR A 1 91 ? -1.459 6.093 2.852 1.00 96.88 91 THR A N 1
ATOM 656 C CA . THR A 1 91 ? -1.011 6.920 1.724 1.00 96.88 91 THR A CA 1
ATOM 657 C C . THR A 1 91 ? 0.255 7.668 2.111 1.00 96.88 91 THR A C 1
ATOM 659 O O . THR A 1 91 ? 0.333 8.227 3.204 1.00 96.88 91 THR A O 1
ATOM 662 N N . THR A 1 92 ? 1.242 7.739 1.215 1.00 95.31 92 THR A N 1
ATOM 663 C CA . THR A 1 92 ? 2.449 8.548 1.436 1.00 95.31 92 THR A CA 1
ATOM 664 C C . THR A 1 92 ? 2.082 10.003 1.750 1.00 95.31 92 THR A C 1
ATOM 666 O O . THR A 1 92 ? 1.319 10.637 1.023 1.00 95.31 92 THR A O 1
ATOM 669 N N . GLY A 1 93 ? 2.626 10.537 2.843 1.00 93.50 93 GLY A N 1
ATOM 670 C CA . GLY A 1 93 ? 2.340 11.881 3.348 1.00 93.50 93 GLY A CA 1
ATOM 671 C C . GLY A 1 93 ? 1.106 11.988 4.252 1.00 93.50 93 GLY A C 1
ATOM 672 O O . GLY A 1 93 ? 0.911 13.039 4.865 1.00 93.50 93 GLY A O 1
ATOM 673 N N . ALA A 1 94 ? 0.296 10.932 4.391 1.00 93.88 94 ALA A N 1
ATOM 674 C CA . ALA A 1 94 ? -0.775 10.902 5.385 1.00 93.88 94 ALA A CA 1
ATOM 675 C C . ALA A 1 94 ? -0.200 10.932 6.810 1.00 93.88 94 ALA A C 1
ATOM 677 O O . ALA A 1 94 ? 0.939 10.518 7.043 1.00 93.88 94 ALA A O 1
ATOM 678 N N . ARG A 1 95 ? -0.989 11.427 7.771 1.00 92.12 95 ARG A N 1
ATOM 679 C CA . ARG A 1 95 ? -0.595 11.477 9.185 1.00 92.12 95 ARG A CA 1
ATOM 680 C C . ARG A 1 95 ? -1.152 10.267 9.927 1.00 92.12 95 ARG A C 1
ATOM 682 O O . ARG A 1 95 ? -2.352 10.018 9.861 1.00 92.12 95 ARG A O 1
ATOM 689 N N . THR A 1 96 ? -0.292 9.578 10.666 1.00 91.88 96 THR A N 1
ATOM 690 C CA . THR A 1 96 ? -0.639 8.457 11.555 1.00 91.88 96 THR A CA 1
ATOM 691 C C . THR A 1 96 ? 0.014 8.659 12.917 1.00 91.88 96 THR A C 1
ATOM 693 O O . THR A 1 96 ? 0.933 9.469 13.044 1.00 91.88 96 THR A O 1
ATOM 696 N N . ILE A 1 97 ? -0.442 7.928 13.928 1.00 88.62 97 ILE A N 1
ATOM 697 C CA . ILE A 1 97 ? 0.295 7.788 15.185 1.00 88.62 97 ILE A CA 1
ATOM 698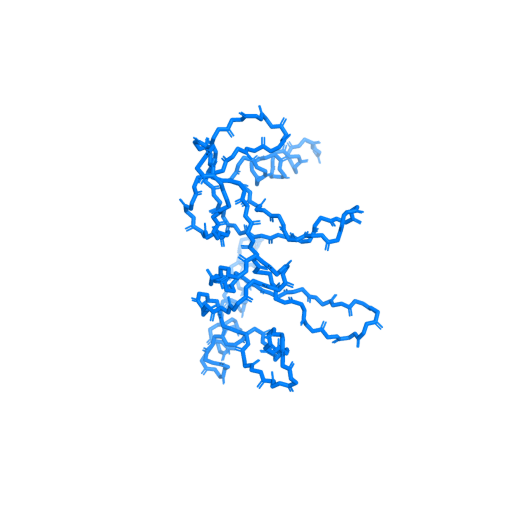 C C . ILE A 1 97 ? 1.351 6.696 14.990 1.00 88.62 97 ILE A C 1
ATOM 700 O O . ILE A 1 97 ? 1.036 5.609 14.504 1.00 88.62 97 ILE A O 1
ATOM 704 N N . ASP A 1 98 ? 2.604 6.992 15.321 1.00 82.44 98 ASP A N 1
ATOM 705 C CA . ASP A 1 98 ? 3.677 6.003 15.330 1.00 82.44 98 ASP A CA 1
ATOM 706 C C . ASP A 1 98 ? 3.461 5.033 16.509 1.00 82.44 98 ASP A C 1
ATOM 708 O O . ASP A 1 98 ? 3.374 5.482 17.656 1.00 82.44 98 ASP A O 1
ATOM 712 N N . PRO A 1 99 ? 3.359 3.713 16.271 1.00 72.00 99 PRO A N 1
ATOM 713 C CA . PRO A 1 99 ? 3.052 2.758 17.334 1.00 72.00 99 PRO A CA 1
ATOM 714 C C . PRO A 1 99 ? 4.179 2.614 18.369 1.00 72.00 99 PRO A C 1
ATOM 716 O O . PRO A 1 99 ? 3.935 2.107 19.463 1.00 72.00 99 PRO A O 1
ATOM 719 N N . VAL A 1 100 ? 5.405 3.038 18.045 1.00 76.88 100 VAL A N 1
ATOM 720 C CA . VAL A 1 100 ? 6.567 2.972 18.938 1.00 76.88 100 VAL A CA 1
ATOM 721 C C . VAL A 1 100 ? 6.675 4.238 19.785 1.00 76.88 100 VAL A C 1
ATOM 723 O O . VAL A 1 100 ? 6.915 4.138 20.989 1.00 76.88 100 VAL A O 1
ATOM 726 N N . THR A 1 101 ? 6.515 5.421 19.184 1.00 81.12 101 THR A N 1
ATOM 727 C CA . THR A 1 101 ? 6.702 6.701 19.900 1.00 81.12 101 THR A CA 1
ATOM 728 C C . THR A 1 101 ? 5.405 7.294 20.450 1.00 81.12 101 THR A C 1
ATOM 730 O O . THR A 1 101 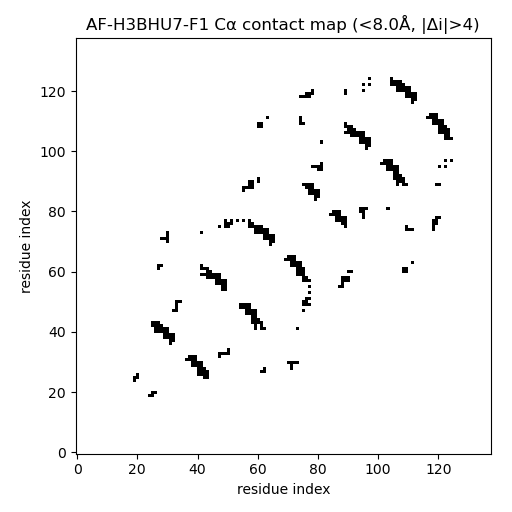? 5.447 8.073 21.401 1.00 81.12 101 THR A O 1
ATOM 733 N N . GLY A 1 102 ? 4.251 6.940 19.879 1.00 84.38 102 GLY A N 1
ATOM 734 C CA . GLY A 1 102 ? 2.958 7.558 20.180 1.00 84.38 102 GLY A CA 1
ATOM 735 C C . GLY A 1 102 ? 2.789 8.968 19.601 1.00 84.38 102 GLY A C 1
ATOM 736 O O . GLY A 1 102 ? 1.793 9.633 19.891 1.00 84.38 102 GLY A O 1
ATOM 737 N N . GLU A 1 103 ? 3.739 9.445 18.795 1.00 89.25 103 GLU A N 1
ATOM 738 C CA . GLU A 1 103 ? 3.695 10.771 18.176 1.00 89.25 103 GLU A CA 1
ATOM 739 C C . GLU A 1 103 ? 3.038 10.735 16.793 1.00 89.25 103 GLU A C 1
ATOM 741 O O . GLU A 1 103 ? 2.954 9.692 16.146 1.00 89.25 103 GLU A O 1
ATOM 746 N N . ILE A 1 104 ? 2.569 11.894 16.314 1.00 90.31 104 ILE A N 1
ATOM 747 C CA . ILE A 1 104 ? 1.994 11.989 14.970 1.00 90.31 104 ILE A CA 1
ATOM 748 C C . ILE A 1 104 ? 3.104 12.156 13.933 1.00 90.31 104 ILE A C 1
ATOM 750 O O . ILE A 1 104 ? 3.751 13.206 13.878 1.00 90.31 104 ILE A O 1
ATOM 754 N N . CYS A 1 105 ? 3.215 11.189 13.028 1.00 90.69 105 CYS A N 1
ATOM 755 C CA . CYS A 1 105 ? 4.247 11.130 12.000 1.00 90.69 105 CYS A CA 1
ATOM 756 C C . CYS A 1 105 ? 3.650 11.024 10.593 1.00 90.69 105 CYS A C 1
ATOM 758 O O . CYS A 1 105 ? 2.485 10.662 10.407 1.00 90.69 105 CYS A O 1
ATOM 760 N N . SER A 1 106 ? 4.465 11.351 9.590 1.00 92.81 106 SER A N 1
ATOM 761 C CA . SER A 1 106 ? 4.109 11.176 8.182 1.00 92.81 106 SER A CA 1
ATOM 762 C C . SER A 1 106 ? 4.420 9.755 7.719 1.00 92.81 106 SER A C 1
ATOM 764 O O . SER A 1 106 ? 5.503 9.224 7.987 1.00 92.81 106 SER A O 1
ATOM 766 N N . VAL A 1 107 ? 3.482 9.160 6.987 1.00 94.50 107 VAL A N 1
ATOM 767 C CA . VAL A 1 107 ? 3.667 7.881 6.298 1.00 94.50 107 VAL A CA 1
ATOM 768 C C . VAL A 1 107 ? 4.631 8.071 5.127 1.00 94.50 107 VAL A C 1
ATOM 770 O O . VAL A 1 107 ? 4.424 8.940 4.280 1.00 94.50 107 VAL A O 1
ATOM 773 N N . VAL A 1 108 ? 5.669 7.243 5.049 1.00 94.00 108 VAL A N 1
ATOM 774 C CA . VAL A 1 108 ? 6.629 7.210 3.930 1.00 94.00 108 VAL A CA 1
ATOM 775 C C . VAL A 1 108 ? 6.497 5.941 3.081 1.00 94.00 108 VAL A C 1
ATOM 777 O O . VAL A 1 108 ? 7.022 5.889 1.974 1.00 94.00 108 VAL A O 1
ATOM 780 N N . GLY A 1 109 ? 5.766 4.935 3.565 1.00 94.56 109 GLY A N 1
ATOM 781 C CA . GLY A 1 109 ? 5.495 3.686 2.855 1.00 94.56 109 GLY A CA 1
ATOM 782 C C . GLY A 1 109 ? 4.631 2.742 3.690 1.00 94.56 109 GLY A C 1
ATOM 783 O O . GLY A 1 109 ? 3.965 3.175 4.629 1.00 94.56 109 GLY A O 1
ATOM 784 N N . ALA A 1 110 ? 4.681 1.451 3.386 1.00 95.19 110 ALA A N 1
ATOM 785 C CA . ALA A 1 110 ? 4.035 0.402 4.168 1.00 95.19 110 ALA A CA 1
ATOM 786 C C . ALA A 1 110 ? 4.897 -0.863 4.187 1.00 95.19 110 ALA A C 1
ATOM 788 O O . ALA A 1 110 ? 5.774 -1.025 3.338 1.00 95.19 110 ALA A O 1
ATOM 789 N N . HIS A 1 111 ? 4.651 -1.744 5.150 1.00 93.06 111 HIS A N 1
ATOM 790 C CA . HIS A 1 111 ? 5.277 -3.064 5.235 1.00 93.06 111 HIS A CA 1
ATOM 791 C C . HIS A 1 111 ? 4.298 -4.077 5.832 1.00 93.06 111 HIS A C 1
ATOM 793 O O . HIS A 1 111 ? 3.294 -3.686 6.433 1.00 93.06 111 HIS A O 1
ATOM 799 N N . ILE A 1 112 ? 4.585 -5.368 5.665 1.00 92.44 112 ILE A N 1
ATOM 800 C CA . ILE A 1 112 ? 3.864 -6.426 6.373 1.00 92.44 112 ILE A CA 1
ATOM 801 C C . ILE A 1 112 ? 4.394 -6.499 7.810 1.00 92.44 112 ILE A C 1
ATOM 803 O O . ILE A 1 112 ? 5.586 -6.723 8.033 1.00 92.44 112 ILE A O 1
ATOM 807 N N . ASP A 1 113 ? 3.510 -6.341 8.792 1.00 90.50 113 ASP A N 1
ATOM 808 C CA . ASP A 1 113 ? 3.814 -6.666 10.182 1.00 90.50 113 ASP A CA 1
ATOM 809 C C . ASP A 1 113 ? 3.981 -8.196 10.309 1.00 90.50 113 ASP A C 1
ATOM 811 O O . ASP A 1 113 ? 3.045 -8.946 10.012 1.00 90.50 113 ASP A O 1
ATOM 815 N N . PRO A 1 114 ? 5.148 -8.700 10.751 1.00 87.19 114 PRO A N 1
ATOM 816 C CA . PRO A 1 114 ? 5.448 -10.131 10.725 1.00 87.19 114 PRO A CA 1
ATOM 817 C C . PRO A 1 114 ? 4.682 -10.949 11.776 1.00 87.19 114 PRO A C 1
ATOM 819 O O . PRO A 1 114 ? 4.684 -12.179 11.700 1.00 87.19 114 PRO A O 1
ATOM 822 N N . TRP A 1 115 ? 4.056 -10.309 12.768 1.00 88.38 115 TRP A N 1
ATOM 823 C CA . TRP A 1 115 ? 3.300 -10.988 13.825 1.00 88.38 115 TRP A CA 1
ATOM 824 C C . TRP A 1 115 ? 1.820 -11.111 13.483 1.00 88.38 115 TRP A C 1
ATOM 826 O O . TRP A 1 115 ? 1.198 -12.131 13.778 1.00 88.38 115 TRP A O 1
ATOM 836 N N . THR A 1 116 ? 1.256 -10.073 12.875 1.00 89.19 116 THR A N 1
ATOM 837 C CA . THR A 1 116 ? -0.168 -10.000 12.522 1.00 89.19 116 THR A CA 1
ATOM 838 C C . THR A 1 116 ? -0.429 -10.344 11.059 1.00 89.19 116 THR A C 1
ATOM 840 O O . THR A 1 116 ? -1.569 -10.635 10.703 1.00 89.19 116 THR A O 1
ATOM 843 N N . ASN A 1 117 ? 0.613 -10.341 10.221 1.00 88.19 117 ASN A N 1
ATOM 844 C CA . ASN A 1 117 ? 0.526 -10.482 8.769 1.00 88.19 117 ASN A CA 1
ATOM 845 C C . ASN A 1 117 ? -0.409 -9.434 8.134 1.00 88.19 117 ASN A C 1
ATOM 847 O O . ASN A 1 117 ? -1.128 -9.722 7.177 1.00 88.19 117 ASN A O 1
ATOM 851 N N . THR A 1 118 ? -0.425 -8.224 8.701 1.00 90.88 118 THR A N 1
ATOM 852 C CA . THR A 1 118 ? -1.226 -7.088 8.221 1.00 90.88 118 THR A CA 1
ATOM 853 C C . THR A 1 118 ? -0.335 -6.010 7.617 1.00 90.88 118 THR A C 1
ATOM 855 O O . THR A 1 118 ? 0.839 -5.898 7.966 1.00 90.88 118 THR A O 1
ATOM 858 N N . ILE A 1 119 ? -0.880 -5.220 6.690 1.00 94.31 119 ILE A N 1
ATOM 859 C CA . ILE A 1 119 ? -0.169 -4.074 6.118 1.00 94.31 119 ILE A CA 1
ATOM 860 C C . ILE A 1 119 ? -0.254 -2.907 7.095 1.00 94.31 119 ILE A C 1
ATOM 862 O O . ILE A 1 119 ? -1.347 -2.439 7.405 1.00 94.31 119 ILE A O 1
ATOM 866 N N . VAL A 1 120 ? 0.898 -2.416 7.544 1.00 93.69 120 VAL A N 1
ATOM 867 C CA . VAL A 1 120 ? 1.001 -1.295 8.485 1.00 93.69 120 VAL A CA 1
ATOM 868 C C . VAL A 1 120 ? 1.813 -0.143 7.882 1.00 93.69 120 VAL A C 1
ATOM 870 O O . VAL A 1 120 ? 2.700 -0.375 7.047 1.00 93.69 120 VAL A O 1
ATOM 873 N N . PRO A 1 121 ? 1.535 1.117 8.267 1.00 94.25 121 PRO A N 1
ATOM 874 C CA . PRO A 1 121 ? 2.286 2.260 7.767 1.00 94.25 121 PRO A CA 1
ATOM 875 C C . PRO A 1 121 ? 3.752 2.203 8.213 1.00 94.25 121 PRO A C 1
ATOM 877 O O . PRO A 1 121 ? 4.071 1.933 9.368 1.00 94.25 121 PRO A O 1
ATOM 880 N N . HIS A 1 122 ? 4.655 2.524 7.292 1.00 92.12 122 HIS A N 1
ATOM 881 C CA . HIS A 1 122 ? 6.055 2.809 7.584 1.00 92.12 122 HIS A CA 1
ATOM 882 C C . HIS A 1 122 ? 6.211 4.325 7.749 1.00 92.12 122 HIS A C 1
ATOM 884 O O . HIS A 1 122 ? 5.915 5.081 6.818 1.00 92.12 122 HIS A O 1
ATOM 890 N N . THR A 1 123 ? 6.618 4.780 8.934 1.00 89.62 123 THR A N 1
ATOM 891 C CA . THR A 1 123 ? 6.690 6.202 9.315 1.00 89.62 123 THR A CA 1
ATOM 892 C C . THR A 1 123 ? 8.111 6.756 9.187 1.00 89.62 123 THR A C 1
ATOM 894 O O . THR A 1 123 ? 9.096 6.021 9.240 1.00 89.62 123 THR A O 1
ATOM 897 N N . GLN A 1 124 ? 8.248 8.076 9.038 1.00 76.69 124 GLN A N 1
ATO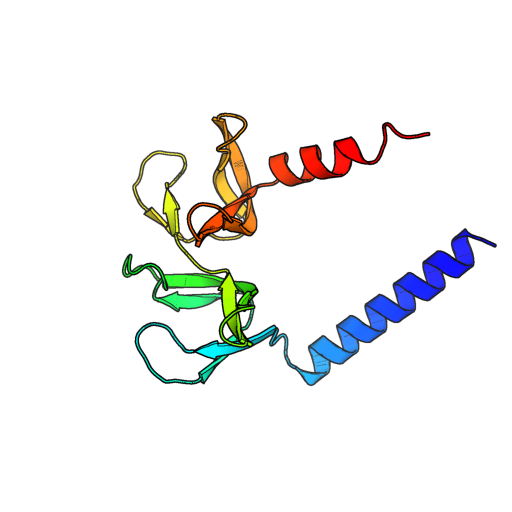M 898 C CA . GLN A 1 124 ? 9.565 8.726 8.970 1.00 76.69 124 GLN A CA 1
ATOM 899 C C . GLN A 1 124 ? 10.421 8.500 10.238 1.00 76.69 124 GLN A C 1
ATOM 901 O O . GLN A 1 124 ? 11.619 8.253 10.134 1.00 76.69 124 GLN A O 1
ATOM 906 N N . SER A 1 125 ? 9.816 8.507 11.429 1.00 72.19 125 SER A N 1
ATOM 907 C CA . SER A 1 125 ? 10.520 8.266 12.703 1.00 72.19 125 SER A CA 1
ATOM 908 C C . SER A 1 125 ? 11.077 6.841 12.821 1.00 72.19 125 SER A C 1
ATOM 910 O O . SER A 1 125 ? 12.121 6.621 13.446 1.00 72.19 125 SER A O 1
ATOM 912 N N . PHE A 1 126 ? 10.432 5.871 12.165 1.00 59.38 126 PHE A N 1
ATOM 913 C CA . PHE A 1 126 ? 10.961 4.517 12.036 1.00 59.38 126 PHE A CA 1
ATOM 914 C C . PHE A 1 126 ? 12.253 4.495 11.201 1.00 59.38 126 PHE A C 1
ATOM 916 O O . PHE A 1 126 ? 13.231 3.858 11.601 1.00 59.38 126 PHE A O 1
ATOM 923 N N . VAL A 1 127 ? 12.301 5.247 10.092 1.00 58.12 127 VAL A N 1
ATOM 924 C CA . VAL A 1 127 ? 13.505 5.365 9.245 1.00 58.12 127 VAL A CA 1
ATOM 925 C C . VAL A 1 127 ? 14.673 5.948 10.040 1.00 58.12 127 VAL A C 1
ATOM 927 O O . VAL A 1 127 ? 15.746 5.346 10.066 1.00 58.12 127 VAL A O 1
ATOM 930 N N . GLU A 1 128 ? 14.450 7.042 10.771 1.00 57.16 128 GLU A N 1
ATOM 931 C CA . GLU A 1 128 ? 15.483 7.700 11.589 1.00 57.16 128 GLU A CA 1
ATOM 932 C C . GLU A 1 128 ? 16.060 6.767 12.670 1.00 57.16 128 GLU A C 1
ATOM 934 O O . GLU A 1 128 ? 17.265 6.760 12.930 1.00 57.16 128 GLU A O 1
ATOM 939 N N . THR A 1 129 ? 15.222 5.905 13.252 1.00 54.59 129 THR A N 1
ATOM 940 C CA . THR A 1 129 ? 15.656 4.914 14.250 1.00 54.59 129 THR A CA 1
ATOM 941 C C . THR A 1 129 ? 16.440 3.753 13.618 1.00 54.59 129 THR A C 1
ATOM 943 O O . THR A 1 129 ? 17.322 3.174 14.261 1.00 54.59 129 THR A O 1
ATOM 946 N N . SER A 1 130 ? 16.148 3.412 12.358 1.00 50.69 130 SER A N 1
ATOM 947 C CA . SER A 1 130 ? 16.852 2.363 11.607 1.00 50.69 130 SER A CA 1
ATOM 948 C C . SER A 1 130 ? 18.217 2.820 11.065 1.00 50.69 130 SER A C 1
ATOM 950 O O . SER A 1 130 ? 19.183 2.061 11.154 1.00 50.69 130 SER A O 1
ATOM 952 N N . GLU A 1 131 ? 18.345 4.077 10.627 1.00 47.03 131 GLU A N 1
ATOM 953 C CA . GLU A 1 131 ? 19.623 4.673 10.197 1.00 47.03 131 GLU A CA 1
ATOM 954 C C . GLU A 1 131 ? 20.499 5.114 11.387 1.00 47.03 131 GLU A C 1
ATOM 956 O O . GLU A 1 131 ? 21.727 5.039 11.334 1.00 47.03 131 GLU A O 1
ATOM 961 N N . GLY A 1 132 ? 19.898 5.480 12.524 1.00 36.97 132 GLY A N 1
ATOM 962 C CA . GLY A 1 132 ? 20.627 5.825 13.751 1.00 36.97 132 GLY A CA 1
ATOM 963 C C . GLY A 1 132 ? 21.380 4.657 14.408 1.00 36.97 132 GLY A C 1
ATOM 964 O O . GLY A 1 132 ? 22.245 4.886 15.256 1.00 36.97 132 GLY A O 1
ATOM 965 N N . LYS A 1 133 ? 21.102 3.403 14.019 1.00 40.16 133 LYS A N 1
ATOM 966 C CA . LYS A 1 133 ? 21.803 2.207 14.526 1.00 40.16 133 LYS A CA 1
ATOM 967 C C . LYS A 1 133 ? 22.990 1.754 13.673 1.00 40.16 133 LYS A C 1
ATOM 969 O O . LYS A 1 133 ? 23.753 0.914 14.146 1.00 40.16 133 LYS A O 1
ATOM 974 N N . SER A 1 134 ? 23.209 2.307 12.477 1.00 38.94 134 SER A N 1
ATOM 975 C CA . SER A 1 134 ? 24.379 1.947 11.656 1.00 38.94 134 SER A CA 1
ATOM 976 C C . SER A 1 134 ? 25.649 2.744 11.988 1.00 38.94 134 SER A C 1
ATOM 978 O O . SER A 1 134 ? 26.711 2.402 11.481 1.00 38.94 134 SER A O 1
ATOM 980 N N . ASN A 1 135 ? 25.577 3.758 12.863 1.00 38.41 135 ASN A N 1
ATOM 981 C CA . ASN A 1 135 ? 26.703 4.659 13.168 1.00 38.41 135 ASN A CA 1
ATOM 982 C C . ASN A 1 135 ? 27.257 4.548 14.603 1.00 38.41 135 ASN A C 1
ATOM 984 O O . ASN A 1 135 ? 27.988 5.431 15.047 1.00 38.41 135 ASN A O 1
ATOM 988 N N . LEU A 1 136 ? 26.967 3.463 15.330 1.00 38.69 136 LEU A N 1
ATOM 989 C CA . LEU A 1 136 ? 27.654 3.137 16.587 1.00 38.69 136 LEU A CA 1
ATOM 990 C C . LEU A 1 136 ? 28.298 1.751 16.480 1.00 38.69 136 LEU A C 1
ATOM 992 O O . LEU A 1 136 ? 27.860 0.777 17.088 1.00 38.69 136 LEU A O 1
ATOM 996 N N . GLY A 1 137 ? 29.312 1.662 15.624 1.00 42.59 137 GLY A N 1
ATOM 997 C CA . GLY A 1 137 ? 29.987 0.410 15.309 1.00 42.59 137 GLY A CA 1
ATOM 998 C C . GLY A 1 137 ? 31.266 0.586 14.499 1.00 42.59 137 GLY A C 1
ATOM 999 O O . GLY A 1 137 ? 31.446 -0.134 13.524 1.00 42.59 137 GLY A O 1
ATOM 1000 N N . MET A 1 138 ? 32.134 1.530 14.878 1.00 34.91 138 MET A N 1
ATOM 1001 C CA . MET A 1 138 ? 33.591 1.414 14.705 1.00 34.91 138 MET A CA 1
ATOM 1002 C C . MET A 1 138 ? 34.329 2.414 15.590 1.00 34.91 138 MET A C 1
ATOM 1004 O O . MET A 1 138 ? 33.905 3.589 15.615 1.00 34.91 138 MET A O 1
#

Solvent-accessible surface area (backbone atoms only — not comparable to full-atom values): 8032 Å² total; per-residue (Å²): 111,72,66,60,56,51,51,53,52,51,50,52,50,50,51,51,50,52,51,49,36,69,76,48,72,53,45,79,46,64,27,65,42,66,99,54,90,48,74,41,72,40,35,70,66,47,70,41,61,23,73,85,67,79,80,41,69,11,29,23,65,47,70,45,74,39,86,87,79,72,43,47,43,67,32,36,22,59,41,62,31,62,84,71,81,45,81,35,57,46,44,73,69,40,60,27,58,37,93,86,80,69,44,84,36,42,22,71,44,56,43,72,39,88,86,77,74,42,55,40,75,33,39,52,69,58,52,55,58,60,60,64,62,73,78,78,79,129

Secondary structure (DSSP, 8-state):
-HHHHHHHHHHHHHHHHHHHHHHHTTEEEEEEPTTSS-EEEEETT-EEE-TTS---EEE--EEEE-TTT-PEEEE--EEE-TTS-SEEE--TT-EEE-TTT-SEEEEEEEEE-TTT--EEEEEHHHHHHHHTTTTS--

Organism: Latimeria chalumnae (NCBI:txid7897)

Nearest PDB structures (foldseek):
  8jvz-assembly2_B  TM=5.815E-01  e=4.096E+00  synthetic construct
  2m02-assembly1_A  TM=5.189E-01  e=9.803E+00  Rattus norvegicus
  4kui-assembly1_A  TM=2.849E-01  e=3.440E+00  Saccharomyces cerevisiae S288C
  1m4z-assembly1_A  TM=2.907E-01  e=5.170E+00  Saccharomyces cerevisiae
  1gpz-assembly1_A  TM=2.300E-01  e=4.342E+00  Homo sapiens

pLDDT: mean 87.47, std 14.59, range [34.91, 98.31]

Radius of gyration: 17.63 Å; Cα contacts (8 Å, |Δi|>4): 238; chains: 1; bounding box: 54×32×40 Å

Mean predicted aligned error: 7.56 Å